Protein AF-A0A6P6IPJ7-F1 (afdb_monomer)

Solvent-accessible surface area (backbone atoms only — not comparable to full-atom values): 9811 Å² total; per-residue (Å²): 108,71,72,56,54,52,51,52,53,53,51,62,68,71,49,50,72,76,66,46,45,59,55,53,52,50,50,51,53,49,49,52,50,50,55,54,55,51,70,75,49,71,69,78,71,72,65,81,71,78,74,60,92,83,55,78,76,82,62,62,49,29,66,51,55,48,42,68,70,43,50,62,55,50,44,70,75,41,76,85,64,54,68,69,60,50,50,53,51,48,51,53,51,60,68,70,46,51,69,78,69,45,42,63,36,44,52,53,24,48,54,43,43,54,51,45,52,50,52,44,50,52,49,63,70,68,41,90,71,80,84,79,92,76,97,58,67,77,70,46,55,65,51,48,58,57,51,48,56,54,52,56,52,52,54,54,57,56,58,63,68,74,78,117

Secondary structure (DSSP, 8-state):
-HHHHHHHHHHHHHS-HHHHHHHHHHHHHHHHHHHHHHHH------------TTSPPPPPPHHHHHHHHHHHHHHHHSTT--HHHHHHHHHHHHHHS-HHHHHHHHHHHHHHHHHHHHHHHHHHHT--------S-HHHHHHHHHHHHHHHHHHHHHHHHTS--

Structure (mmCIF, N/CA/C/O backbone):
data_AF-A0A6P6IPJ7-F1
#
_entry.id   AF-A0A6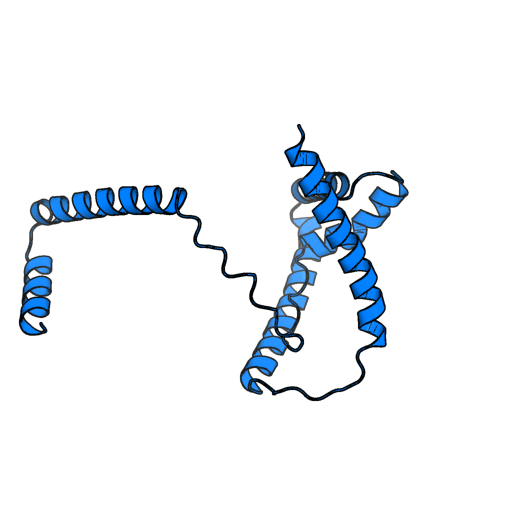P6IPJ7-F1
#
loop_
_atom_site.group_PDB
_atom_site.id
_atom_site.type_symbol
_atom_site.label_atom_id
_atom_site.label_alt_id
_atom_site.label_comp_id
_atom_site.label_asym_id
_atom_site.label_entity_id
_atom_site.label_seq_id
_atom_site.pdbx_PDB_ins_code
_atom_site.Cartn_x
_atom_site.Cartn_y
_atom_site.Cartn_z
_atom_site.occupancy
_atom_site.B_iso_or_equiv
_atom_site.auth_seq_id
_atom_site.auth_comp_id
_atom_site.auth_asym_id
_atom_site.auth_atom_id
_atom_site.pdbx_PDB_model_num
ATOM 1 N N . PHE A 1 1 ? 19.439 -11.486 -38.583 1.00 71.81 1 PHE A N 1
ATOM 2 C CA . PHE A 1 1 ? 19.285 -11.190 -37.141 1.00 71.81 1 PHE A CA 1
ATOM 3 C C . PHE A 1 1 ? 19.694 -12.370 -36.254 1.00 71.81 1 PHE A C 1
ATOM 5 O O . PHE A 1 1 ? 20.557 -12.188 -35.406 1.00 71.81 1 PHE A O 1
ATOM 12 N N . ALA A 1 2 ? 19.165 -13.581 -36.484 1.00 83.56 2 ALA A N 1
ATOM 13 C CA . ALA A 1 2 ? 19.485 -14.772 -35.680 1.00 83.56 2 ALA A CA 1
ATOM 14 C C . ALA A 1 2 ? 20.995 -15.083 -35.578 1.00 83.56 2 ALA A C 1
ATOM 16 O O . ALA A 1 2 ? 21.509 -15.284 -34.483 1.00 83.56 2 ALA A O 1
ATOM 17 N N . GLU A 1 3 ? 21.725 -15.028 -36.694 1.00 85.06 3 GLU A N 1
ATOM 18 C CA . GLU A 1 3 ? 23.177 -15.284 -36.721 1.00 85.06 3 GLU A CA 1
ATOM 19 C C . GLU A 1 3 ? 24.004 -14.215 -35.989 1.00 85.06 3 GLU A C 1
ATOM 21 O O . GLU A 1 3 ? 25.036 -14.510 -35.393 1.00 85.06 3 GLU A O 1
ATOM 26 N N . PHE A 1 4 ? 23.532 -12.968 -35.981 1.00 88.38 4 PHE A N 1
ATOM 27 C CA . PHE A 1 4 ? 24.177 -11.879 -35.249 1.00 88.38 4 PHE A CA 1
ATOM 28 C C . PHE A 1 4 ? 23.936 -12.008 -33.739 1.00 88.38 4 PHE A C 1
ATOM 30 O O . PHE A 1 4 ? 24.874 -11.913 -32.955 1.00 88.38 4 PHE A O 1
ATOM 37 N N . SER A 1 5 ? 22.700 -12.322 -33.337 1.00 90.44 5 SER A N 1
ATOM 38 C CA . SER A 1 5 ? 22.336 -12.546 -31.933 1.00 90.44 5 SER A CA 1
ATOM 39 C C . SER A 1 5 ? 23.125 -13.705 -31.304 1.00 90.44 5 SER A C 1
ATOM 41 O O . SER A 1 5 ? 23.648 -13.557 -30.196 1.00 90.44 5 SER A O 1
ATOM 43 N N . LYS A 1 6 ? 23.310 -14.817 -32.036 1.00 92.62 6 LYS A N 1
ATOM 44 C CA . LYS A 1 6 ? 24.160 -15.944 -31.603 1.00 92.62 6 LYS A CA 1
ATOM 45 C C . LYS A 1 6 ? 25.613 -15.510 -31.377 1.00 92.62 6 LYS A C 1
ATOM 47 O O . LYS A 1 6 ? 26.147 -15.733 -30.293 1.00 92.62 6 LYS A O 1
ATOM 52 N N . LYS A 1 7 ? 26.214 -14.800 -32.342 1.00 91.25 7 LYS A N 1
ATOM 53 C CA . LYS A 1 7 ? 27.590 -14.278 -32.234 1.00 91.25 7 LYS A CA 1
ATOM 54 C C . LYS A 1 7 ? 27.768 -13.299 -31.070 1.00 91.25 7 LYS A C 1
ATOM 56 O O . LYS A 1 7 ? 28.793 -13.339 -30.394 1.00 91.25 7 LYS A O 1
ATOM 61 N N . CYS A 1 8 ? 26.783 -12.440 -30.797 1.00 88.81 8 CYS A N 1
ATOM 62 C CA . CYS A 1 8 ? 26.805 -11.551 -29.631 1.00 88.81 8 CYS A CA 1
ATOM 63 C C . CYS A 1 8 ? 26.780 -12.334 -28.311 1.00 88.81 8 CYS A C 1
ATOM 65 O O . CYS A 1 8 ? 27.525 -11.994 -27.393 1.00 88.81 8 CYS A O 1
ATOM 67 N N . SER A 1 9 ? 25.967 -13.394 -28.221 1.00 88.69 9 SER A N 1
ATOM 68 C CA . SER A 1 9 ? 25.896 -14.251 -27.030 1.00 88.69 9 SER A CA 1
ATOM 69 C C . SER A 1 9 ? 27.210 -14.992 -26.775 1.00 88.69 9 SER A C 1
ATOM 71 O O . SER A 1 9 ? 27.709 -14.995 -25.650 1.00 88.69 9 SER A O 1
ATOM 73 N N . GLU A 1 10 ? 27.803 -15.578 -27.816 1.00 91.06 10 GLU A N 1
ATOM 74 C CA . GLU A 1 10 ? 29.101 -16.255 -27.728 1.00 91.06 10 GLU A CA 1
ATOM 75 C C . GLU A 1 10 ? 30.203 -15.280 -27.308 1.00 91.06 10 GLU A C 1
ATOM 77 O O . GLU A 1 10 ? 30.904 -15.535 -26.329 1.00 91.06 10 GLU A O 1
ATOM 82 N N . ARG A 1 11 ? 30.281 -14.111 -27.958 1.00 89.75 11 ARG A N 1
ATOM 83 C CA . ARG A 1 11 ? 31.263 -13.072 -27.625 1.00 89.75 11 ARG A CA 1
ATOM 84 C C . ARG A 1 11 ? 31.098 -12.561 -26.194 1.00 89.75 11 ARG A C 1
ATOM 86 O O . ARG A 1 11 ? 32.089 -12.376 -25.499 1.00 89.75 11 ARG A O 1
ATOM 93 N N . TRP A 1 12 ? 29.867 -12.371 -25.719 1.00 90.62 12 TRP A N 1
ATOM 94 C CA . TRP A 1 12 ? 29.618 -11.969 -24.332 1.00 90.62 12 TRP A CA 1
ATOM 95 C C . TRP A 1 12 ? 30.075 -13.024 -23.323 1.00 90.62 12 TRP A C 1
ATOM 97 O O . TRP A 1 12 ? 30.592 -12.672 -22.265 1.00 90.62 12 TRP A O 1
ATOM 107 N N . LYS A 1 13 ? 29.934 -14.318 -23.630 1.00 91.12 13 LYS A N 1
ATOM 108 C CA . LYS A 1 13 ? 30.405 -15.400 -22.750 1.00 91.12 13 LYS A CA 1
ATOM 109 C C . LYS A 1 13 ? 31.929 -15.464 -22.690 1.00 91.12 13 LYS A C 1
ATOM 111 O O . LYS A 1 13 ? 32.464 -15.628 -21.598 1.00 91.12 13 LYS A O 1
ATOM 116 N N . THR A 1 14 ? 32.605 -15.280 -23.824 1.00 90.81 14 THR A N 1
ATOM 117 C CA . THR A 1 14 ? 34.070 -15.381 -23.932 1.00 90.81 14 THR A CA 1
ATOM 118 C C . THR A 1 14 ? 34.821 -14.106 -23.545 1.00 90.81 14 THR A C 1
ATOM 120 O O . THR A 1 14 ? 36.032 -14.165 -23.363 1.00 90.81 14 THR A O 1
ATOM 123 N N . MET A 1 15 ? 34.146 -12.955 -23.431 1.00 90.06 15 MET A N 1
ATOM 124 C CA . MET A 1 15 ? 34.785 -11.711 -22.982 1.00 90.06 15 MET A CA 1
ATOM 125 C C . MET A 1 15 ? 35.257 -11.808 -21.528 1.00 90.06 15 MET A C 1
ATOM 127 O O . MET A 1 15 ? 34.612 -12.428 -20.678 1.00 90.06 15 MET A O 1
ATOM 131 N N . SER A 1 16 ? 36.379 -11.155 -21.236 1.00 89.12 16 SER A N 1
ATOM 132 C CA . SER A 1 16 ? 36.934 -11.069 -19.886 1.00 89.12 16 SER A CA 1
ATOM 133 C C . SER A 1 16 ? 36.139 -10.093 -19.010 1.00 89.12 16 SER A C 1
ATOM 135 O O . SER A 1 16 ? 35.449 -9.202 -19.506 1.00 89.12 16 SER A O 1
ATOM 137 N N . GLY A 1 17 ? 36.252 -10.220 -17.683 1.00 86.50 17 GLY A N 1
ATOM 138 C CA . GLY A 1 17 ? 35.563 -9.321 -16.747 1.00 86.50 17 GLY A CA 1
ATOM 139 C C . GLY A 1 17 ? 35.903 -7.840 -16.962 1.00 86.50 17 GLY A C 1
ATOM 140 O O . GLY A 1 17 ? 35.026 -6.993 -16.843 1.00 86.50 17 GLY A O 1
ATOM 141 N N . LYS A 1 18 ? 37.141 -7.525 -17.372 1.00 87.38 18 LYS A N 1
ATOM 142 C CA . LYS A 1 18 ? 37.564 -6.149 -17.688 1.00 87.38 18 LYS A CA 1
ATOM 143 C C . LYS A 1 18 ? 36.864 -5.590 -18.929 1.00 87.38 18 LYS A C 1
ATOM 145 O O . LYS A 1 18 ? 36.496 -4.422 -18.944 1.00 87.38 18 LYS A O 1
ATOM 150 N N . GLU A 1 19 ? 36.649 -6.417 -19.950 1.00 86.62 19 GLU A N 1
ATOM 151 C CA 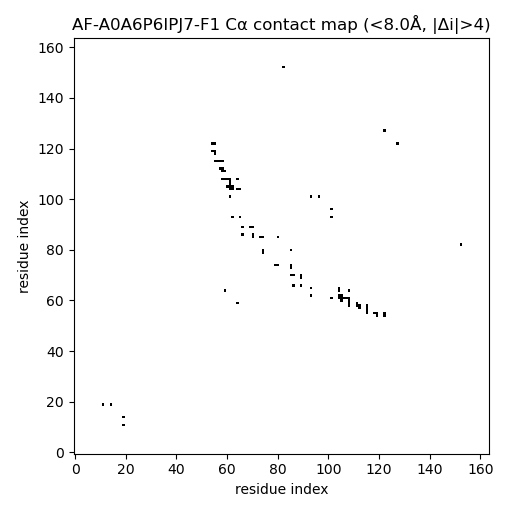. GLU A 1 19 ? 35.937 -6.006 -21.166 1.00 86.62 19 GLU A CA 1
ATOM 152 C C . GLU A 1 19 ? 34.434 -5.853 -20.913 1.00 86.62 19 GLU A C 1
ATOM 154 O O . GLU A 1 19 ? 33.828 -4.914 -21.424 1.00 86.62 19 GLU A O 1
ATOM 159 N N . LYS A 1 20 ? 33.843 -6.721 -20.077 1.00 91.56 20 LYS A N 1
ATOM 160 C CA . LYS A 1 20 ? 32.437 -6.598 -19.652 1.00 91.56 20 LYS A CA 1
ATOM 161 C C . LYS A 1 20 ? 32.204 -5.384 -18.756 1.00 91.56 20 LYS A C 1
ATOM 163 O O . LYS A 1 20 ? 31.200 -4.709 -18.942 1.00 91.56 20 LYS A O 1
ATOM 168 N N . SER A 1 21 ? 33.169 -5.034 -17.899 1.00 91.44 21 SER A N 1
ATOM 169 C CA . SER A 1 21 ? 33.087 -3.876 -16.994 1.00 91.44 21 SER A CA 1
ATOM 170 C C . SER A 1 21 ? 32.737 -2.581 -17.725 1.00 91.44 21 SER A C 1
ATOM 172 O O . SER A 1 21 ? 31.904 -1.818 -17.250 1.00 91.44 21 SER A O 1
ATOM 174 N N . LYS A 1 22 ? 33.298 -2.355 -18.921 1.00 92.31 22 LYS A N 1
ATOM 175 C CA . LYS A 1 22 ? 32.970 -1.180 -19.742 1.00 92.31 22 LYS A CA 1
ATOM 176 C C . LYS A 1 22 ? 31.494 -1.150 -20.163 1.00 92.31 22 LYS A C 1
ATOM 178 O O . LYS A 1 22 ? 30.886 -0.083 -20.201 1.00 92.31 22 LYS A O 1
ATOM 183 N N . PHE A 1 23 ? 30.920 -2.304 -20.502 1.00 92.06 23 PHE A N 1
ATOM 184 C CA . PHE A 1 23 ? 29.505 -2.413 -20.868 1.00 92.06 23 PHE A CA 1
ATOM 185 C C . PHE A 1 23 ? 28.596 -2.325 -19.641 1.00 92.06 23 PHE A C 1
ATOM 187 O O . PHE A 1 23 ? 27.544 -1.700 -19.720 1.00 92.06 23 PHE A O 1
ATOM 194 N N . ASP A 1 24 ? 29.023 -2.873 -18.504 1.00 90.31 24 ASP A N 1
ATOM 195 C CA . ASP A 1 24 ? 28.291 -2.777 -17.241 1.00 90.31 24 ASP A CA 1
ATOM 196 C C . ASP A 1 24 ? 28.249 -1.331 -16.722 1.00 90.31 24 ASP A C 1
ATOM 198 O O . ASP A 1 24 ? 27.209 -0.865 -16.263 1.00 90.31 24 ASP A O 1
ATOM 202 N N . GLU A 1 25 ? 29.355 -0.589 -16.821 1.00 91.62 25 GLU A N 1
ATOM 203 C CA . GLU A 1 25 ? 29.408 0.844 -16.503 1.00 91.62 25 GLU A CA 1
ATOM 204 C C . GLU A 1 25 ? 28.500 1.660 -17.422 1.00 91.62 25 GLU A C 1
ATOM 206 O O . GLU A 1 25 ? 27.743 2.508 -16.950 1.00 91.62 25 GLU A O 1
ATOM 211 N N . MET A 1 26 ? 28.515 1.364 -18.723 1.00 91.44 26 MET A N 1
ATOM 212 C CA . MET A 1 26 ? 27.637 2.016 -19.692 1.00 91.44 26 MET A CA 1
ATOM 213 C C . MET A 1 26 ? 26.158 1.717 -19.411 1.00 91.44 26 MET A C 1
ATOM 215 O O . MET A 1 26 ? 25.342 2.633 -19.438 1.00 91.44 26 MET A O 1
ATOM 219 N N . ALA A 1 27 ? 25.813 0.473 -19.067 1.00 93.31 27 ALA A N 1
ATOM 220 C CA . ALA A 1 27 ? 24.455 0.086 -18.688 1.00 93.31 27 ALA A CA 1
ATOM 221 C C . ALA A 1 27 ? 24.001 0.759 -17.382 1.00 93.31 27 ALA A C 1
ATOM 223 O O . ALA A 1 27 ? 22.850 1.173 -17.264 1.00 93.31 27 ALA A O 1
ATOM 224 N N . LYS A 1 28 ? 24.900 0.917 -16.401 1.00 93.25 28 LYS A N 1
ATOM 225 C CA . LYS A 1 28 ? 24.611 1.659 -15.163 1.00 93.25 28 LYS A CA 1
ATOM 226 C C . LYS A 1 28 ? 24.358 3.139 -15.440 1.00 93.25 28 LYS A C 1
ATOM 228 O O . LYS A 1 28 ? 23.393 3.686 -14.915 1.00 93.25 28 LYS A O 1
ATOM 233 N N . ALA A 1 29 ? 25.193 3.773 -16.262 1.00 93.75 29 ALA A N 1
ATOM 234 C CA . ALA A 1 29 ? 25.008 5.168 -16.653 1.00 93.75 29 ALA A CA 1
ATOM 235 C C . ALA A 1 29 ? 23.687 5.367 -17.416 1.00 93.75 29 ALA A C 1
ATOM 237 O O . ALA A 1 29 ? 22.957 6.319 -17.144 1.00 93.75 29 ALA A O 1
ATOM 238 N N . ASP A 1 30 ? 23.347 4.434 -18.309 1.00 94.56 30 ASP A N 1
ATOM 239 C CA . ASP A 1 30 ? 22.083 4.443 -19.045 1.00 94.56 30 ASP A CA 1
ATOM 240 C C . ASP A 1 30 ? 20.869 4.275 -18.127 1.00 94.56 30 ASP A C 1
ATOM 242 O O . ASP A 1 30 ? 19.904 5.025 -18.239 1.00 94.56 30 ASP A O 1
ATOM 246 N N . LYS A 1 31 ? 20.950 3.369 -17.145 1.00 93.06 31 LYS A N 1
ATOM 247 C CA . LYS A 1 31 ? 19.906 3.204 -16.130 1.00 93.06 31 LYS A CA 1
ATOM 248 C C . LYS A 1 31 ? 19.682 4.489 -15.332 1.00 93.06 31 LYS A C 1
ATOM 250 O O . LYS A 1 31 ? 18.541 4.876 -15.124 1.00 93.06 31 LYS A O 1
ATOM 255 N N . VAL A 1 32 ? 20.750 5.165 -14.906 1.00 92.75 32 VAL A N 1
ATOM 256 C CA . VAL A 1 32 ? 20.642 6.440 -14.171 1.00 92.75 32 VAL A CA 1
ATOM 257 C C . VAL A 1 32 ? 20.020 7.529 -15.043 1.00 92.75 32 VAL A C 1
ATOM 259 O O . VAL A 1 32 ? 19.186 8.293 -14.561 1.00 92.75 32 VAL A O 1
ATOM 262 N N . ARG A 1 33 ? 20.395 7.595 -16.326 1.00 93.06 33 ARG A N 1
ATOM 263 C CA . ARG A 1 33 ? 19.763 8.500 -17.290 1.00 93.06 33 ARG A CA 1
ATOM 264 C C . ARG A 1 33 ? 18.269 8.205 -17.420 1.00 93.06 33 ARG A C 1
ATOM 266 O O . ARG A 1 33 ? 17.479 9.127 -17.271 1.00 93.06 33 ARG A O 1
ATOM 273 N N . TYR A 1 34 ? 17.898 6.944 -17.636 1.00 89.88 34 TYR A N 1
ATOM 274 C CA . TYR A 1 34 ? 16.504 6.519 -17.751 1.00 89.88 34 TYR A CA 1
ATOM 275 C C . TYR A 1 34 ? 15.705 6.836 -16.485 1.00 89.88 34 TYR A C 1
ATOM 277 O O . TYR A 1 34 ? 14.638 7.423 -16.576 1.00 89.88 34 TYR A O 1
ATOM 285 N N . ASP A 1 35 ? 16.234 6.523 -15.300 1.00 85.69 35 ASP A N 1
ATOM 286 C CA . ASP A 1 35 ? 15.567 6.808 -14.026 1.00 85.69 35 ASP A CA 1
ATOM 287 C C . ASP A 1 35 ? 15.378 8.327 -13.820 1.00 85.69 35 ASP A C 1
ATOM 289 O O . ASP A 1 35 ? 14.356 8.759 -13.288 1.00 85.69 35 ASP A O 1
ATOM 293 N N . ARG A 1 36 ? 16.336 9.152 -14.273 1.00 88.50 36 ARG A N 1
ATOM 294 C CA . ARG A 1 36 ? 16.238 10.620 -14.239 1.00 88.50 36 ARG A CA 1
ATOM 295 C C . ARG A 1 36 ? 15.200 11.147 -15.228 1.00 88.50 36 ARG A C 1
ATOM 297 O O . ARG A 1 36 ? 14.380 11.967 -14.842 1.00 88.50 36 ARG A O 1
ATOM 304 N N . GLU A 1 37 ? 15.210 10.661 -16.466 1.00 86.75 37 GLU A N 1
ATOM 305 C CA . GLU A 1 37 ? 14.207 11.007 -17.481 1.00 86.75 37 GLU A CA 1
ATOM 306 C C . GLU A 1 37 ? 12.802 10.566 -17.041 1.00 86.75 37 GLU A C 1
ATOM 308 O O . GLU A 1 37 ? 11.838 11.307 -17.210 1.00 86.75 37 GLU A O 1
ATOM 313 N N . MET A 1 38 ? 12.685 9.401 -16.397 1.00 85.12 38 MET A N 1
ATOM 314 C CA . MET A 1 38 ? 11.423 8.882 -15.869 1.00 85.12 38 MET A CA 1
ATOM 315 C C . MET A 1 38 ? 10.916 9.622 -14.628 1.00 85.12 38 MET A C 1
ATOM 317 O O . MET A 1 38 ? 9.735 9.516 -14.313 1.00 85.12 38 MET A O 1
ATOM 321 N N . LYS A 1 39 ? 11.776 10.359 -13.915 1.00 81.44 39 LYS A N 1
ATOM 322 C CA . LYS A 1 39 ? 11.367 11.181 -12.767 1.00 81.44 39 LYS A CA 1
ATOM 323 C C . LYS A 1 39 ? 10.566 12.406 -13.207 1.00 81.44 39 LYS A C 1
ATOM 325 O O . LYS A 1 39 ? 9.594 12.757 -12.547 1.00 81.44 39 LYS A O 1
ATOM 330 N N . ASP A 1 40 ? 10.964 13.006 -14.324 1.00 77.12 40 ASP A N 1
ATOM 331 C CA . ASP A 1 40 ? 10.281 14.160 -14.916 1.00 77.12 40 ASP A CA 1
ATOM 332 C C . ASP A 1 40 ? 9.174 13.718 -15.897 1.00 77.12 40 ASP A C 1
ATOM 334 O O . ASP A 1 40 ? 8.258 14.475 -16.217 1.00 77.12 40 ASP A O 1
ATOM 338 N N . TYR A 1 41 ? 9.216 12.461 -16.355 1.00 75.69 41 TYR A N 1
ATOM 339 C CA . TYR A 1 41 ? 8.149 11.839 -17.131 1.00 75.69 41 TYR A CA 1
ATOM 340 C C . TYR A 1 41 ? 7.006 11.387 -16.216 1.00 75.69 41 TYR A C 1
ATOM 342 O O . TYR A 1 41 ? 6.985 10.270 -15.700 1.00 75.69 41 TYR A O 1
ATOM 350 N N . GLY A 1 42 ? 5.996 12.238 -16.074 1.00 69.19 42 GLY A N 1
ATOM 351 C CA . GLY A 1 42 ? 4.661 11.793 -15.703 1.00 69.19 42 GLY A CA 1
ATOM 352 C C . GLY A 1 42 ? 3.982 11.217 -16.944 1.00 69.19 42 GLY A C 1
ATOM 353 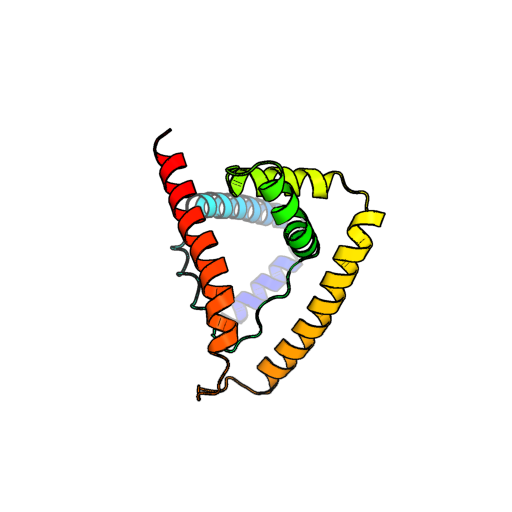O O . GLY A 1 42 ? 3.462 12.010 -17.735 1.00 69.19 42 GLY A O 1
ATOM 354 N N . PRO A 1 43 ? 3.942 9.884 -17.176 1.00 70.56 43 PRO A N 1
ATOM 355 C CA . PRO A 1 43 ? 2.990 9.372 -18.149 1.00 70.56 43 PRO A CA 1
ATOM 356 C C . PRO A 1 43 ? 1.635 9.906 -17.704 1.00 70.56 43 PRO A C 1
ATOM 358 O O . PRO A 1 43 ? 1.332 9.819 -16.510 1.00 70.56 43 PRO A O 1
ATOM 361 N N . ALA A 1 44 ? 0.844 10.474 -18.620 1.00 59.12 44 ALA A N 1
ATOM 362 C CA . ALA A 1 44 ? -0.547 10.792 -18.323 1.00 59.12 44 ALA A CA 1
ATOM 363 C C . ALA A 1 44 ? -1.106 9.555 -17.622 1.00 59.12 44 ALA A C 1
ATOM 365 O O . ALA A 1 44 ? -1.118 8.485 -18.242 1.00 59.12 44 ALA A O 1
ATOM 366 N N . LYS A 1 45 ? -1.398 9.655 -16.310 1.00 59.44 45 LYS A N 1
ATOM 367 C CA . LYS A 1 45 ? -1.920 8.540 -15.518 1.00 59.44 45 LYS A CA 1
ATOM 368 C C . LYS A 1 45 ? -3.123 8.102 -16.321 1.00 59.44 45 LYS A C 1
ATOM 370 O O . LYS A 1 45 ? -4.113 8.826 -16.338 1.00 59.44 45 LYS A O 1
ATOM 375 N N . GLY A 1 46 ? -3.002 7.012 -17.083 1.00 51.66 46 GLY A N 1
ATOM 376 C CA . GLY A 1 46 ? -4.104 6.533 -17.898 1.00 51.66 46 GLY A CA 1
ATOM 377 C C . GLY A 1 46 ? -5.243 6.391 -16.914 1.00 51.66 46 GLY A C 1
ATOM 378 O O . GLY A 1 46 ? -5.077 5.625 -15.960 1.00 51.66 46 GLY A O 1
ATOM 379 N N . GLY A 1 47 ? -6.268 7.245 -17.052 1.00 49.66 47 GLY A N 1
ATOM 380 C CA . GLY A 1 47 ? -7.218 7.517 -15.975 1.00 49.66 47 GLY A CA 1
ATOM 381 C C . GLY A 1 47 ? -7.643 6.202 -15.348 1.00 49.66 47 GLY A C 1
ATOM 382 O O . GLY A 1 47 ? -7.851 5.244 -16.104 1.00 49.66 47 GLY A O 1
ATOM 383 N N . LYS A 1 48 ? -7.648 6.126 -14.002 1.00 57.03 48 LYS A N 1
ATOM 384 C CA . LYS A 1 48 ? -7.913 4.893 -13.235 1.00 57.03 48 LYS A CA 1
ATOM 385 C C . LYS A 1 48 ? -8.977 4.100 -14.000 1.00 57.03 48 LYS A C 1
ATOM 387 O O . LYS A 1 48 ? -10.117 4.551 -14.088 1.00 57.03 48 LYS A O 1
ATOM 392 N N . LYS A 1 49 ? -8.593 2.988 -14.655 1.00 57.91 49 LYS A N 1
ATOM 393 C CA . LYS A 1 49 ? -9.532 2.226 -15.498 1.00 57.91 49 LYS A CA 1
ATOM 394 C C . LYS A 1 49 ? -10.769 1.973 -14.647 1.00 57.91 49 LYS A C 1
ATOM 396 O O . LYS A 1 49 ? -10.601 1.441 -13.546 1.00 57.91 49 LYS A O 1
ATOM 401 N N . LYS A 1 50 ? -11.955 2.382 -15.126 1.00 59.88 50 LYS A N 1
ATOM 402 C CA . LYS A 1 50 ? -13.222 2.206 -14.398 1.00 59.88 50 LYS A CA 1
ATOM 403 C C . LYS A 1 50 ? -13.238 0.787 -13.840 1.00 59.88 50 LYS A C 1
ATOM 405 O O . LYS A 1 50 ? -13.141 -0.173 -14.610 1.00 59.88 50 LYS A O 1
ATOM 410 N N . LYS A 1 51 ? -13.228 0.671 -12.508 1.00 62.91 51 LYS A N 1
ATOM 411 C CA . LYS A 1 51 ? -13.254 -0.631 -11.841 1.00 62.91 51 LYS A CA 1
ATOM 412 C C . LYS A 1 51 ? -14.507 -1.343 -12.341 1.00 62.91 51 LYS A C 1
ATOM 414 O O . LYS A 1 51 ? -15.583 -0.751 -12.360 1.00 62.91 51 LYS A O 1
ATOM 419 N N . ASP A 1 52 ? -14.338 -2.575 -12.802 1.00 64.88 52 ASP A N 1
ATOM 420 C CA . ASP A 1 52 ? -15.449 -3.399 -13.261 1.00 64.88 52 ASP A CA 1
ATOM 421 C C . ASP A 1 52 ? -16.466 -3.530 -12.109 1.00 64.88 52 ASP A C 1
ATOM 423 O O . ASP A 1 52 ? -16.083 -4.015 -11.039 1.00 64.88 52 ASP A O 1
ATOM 427 N N . PRO A 1 53 ? -17.728 -3.086 -12.278 1.00 71.31 53 PRO A N 1
ATOM 428 C CA . PRO A 1 53 ? -18.734 -3.114 -11.216 1.00 71.31 53 PRO A CA 1
ATOM 429 C C . PRO A 1 53 ? -19.040 -4.513 -10.672 1.00 71.31 53 PRO A C 1
ATOM 431 O O . PRO A 1 53 ? -19.657 -4.608 -9.609 1.00 71.31 53 PRO A O 1
ATOM 434 N N . ASN A 1 54 ? -18.650 -5.565 -11.402 1.00 68.88 54 ASN A N 1
ATOM 435 C CA . ASN A 1 54 ? -18.849 -6.965 -11.033 1.00 68.88 54 ASN A CA 1
ATOM 436 C C . ASN A 1 54 ? -17.580 -7.632 -10.485 1.00 68.88 54 ASN A C 1
ATOM 438 O O . ASN A 1 54 ? -17.656 -8.762 -10.000 1.00 68.88 54 ASN A O 1
ATOM 442 N N . ALA A 1 55 ? -16.421 -6.966 -10.541 1.00 73.44 55 ALA A N 1
ATOM 443 C CA . ALA A 1 55 ? -15.214 -7.508 -9.938 1.00 73.44 55 ALA A CA 1
ATOM 444 C C . ALA A 1 55 ? -15.346 -7.504 -8.406 1.00 73.44 55 ALA A C 1
ATOM 446 O O . ALA A 1 55 ? -15.818 -6.515 -7.833 1.00 73.44 55 ALA A O 1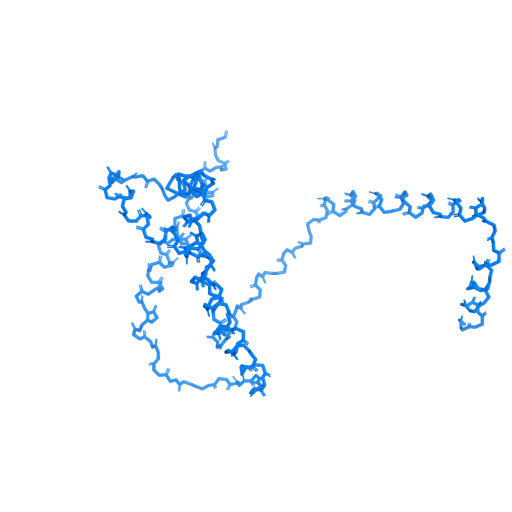
ATOM 447 N N . PRO A 1 56 ? -14.886 -8.562 -7.715 1.00 75.19 56 PRO A N 1
ATOM 448 C CA . PRO A 1 56 ? -14.839 -8.561 -6.260 1.00 75.19 56 PRO A CA 1
ATOM 449 C C . PRO A 1 56 ? -14.108 -7.300 -5.741 1.00 75.19 56 PRO A C 1
ATOM 451 O O . PRO A 1 56 ? -12.994 -6.994 -6.195 1.00 75.19 56 PRO A O 1
ATOM 454 N N . LYS A 1 57 ? -14.710 -6.569 -4.781 1.00 79.00 57 LYS A N 1
ATOM 455 C CA . LYS A 1 57 ? -14.091 -5.400 -4.106 1.00 79.00 57 LYS A CA 1
ATOM 456 C C . LYS A 1 57 ? -12.997 -5.901 -3.157 1.00 79.00 57 LYS A C 1
ATOM 458 O O . LYS A 1 57 ? -13.188 -6.896 -2.459 1.00 79.00 57 LYS A O 1
ATOM 463 N N . ARG A 1 58 ? -11.830 -5.247 -3.172 1.00 82.62 58 ARG A N 1
ATOM 464 C CA . ARG A 1 58 ? -10.678 -5.644 -2.343 1.00 82.62 58 ARG A CA 1
ATOM 465 C C . ARG A 1 58 ? -11.055 -5.577 -0.858 1.00 82.62 58 ARG A C 1
ATOM 467 O O . ARG A 1 58 ? -11.704 -4.609 -0.464 1.00 82.62 58 ARG A O 1
ATOM 474 N N . PRO A 1 59 ? -10.649 -6.561 -0.041 1.00 87.31 59 PRO A N 1
ATOM 475 C CA . PRO A 1 59 ? -10.960 -6.553 1.376 1.00 87.31 59 PRO A CA 1
ATOM 476 C C . PRO A 1 59 ? -10.155 -5.459 2.091 1.00 87.31 59 PRO A C 1
ATOM 478 O O . PRO A 1 59 ? -9.031 -5.158 1.671 1.00 87.31 59 PRO A O 1
ATOM 481 N N . PRO A 1 60 ? -10.699 -4.885 3.177 1.00 86.25 60 PRO A N 1
ATOM 482 C CA . PRO A 1 60 ? -9.980 -3.915 3.989 1.00 86.25 60 PRO A CA 1
ATOM 483 C C . PRO A 1 60 ? -8.739 -4.555 4.626 1.00 86.25 60 PRO A C 1
ATOM 485 O O . PRO A 1 60 ? -8.763 -5.703 5.078 1.00 86.25 60 PRO A O 1
ATOM 488 N N . SER A 1 61 ? -7.642 -3.796 4.655 1.00 88.94 61 SER A N 1
ATOM 489 C CA . SER A 1 61 ? -6.411 -4.183 5.355 1.00 88.94 61 SER A CA 1
ATOM 490 C C . SER A 1 61 ? -6.612 -4.171 6.876 1.00 88.94 61 SER A C 1
ATOM 492 O O . SER A 1 61 ? -7.553 -3.555 7.373 1.00 88.94 61 SER A O 1
ATOM 494 N N . GLY A 1 62 ? -5.696 -4.792 7.627 1.00 88.44 62 GLY A N 1
ATOM 495 C CA . GLY A 1 62 ? -5.717 -4.784 9.096 1.00 88.44 62 GLY A CA 1
ATOM 496 C C . GLY A 1 62 ? -5.776 -3.366 9.672 1.00 88.44 62 GLY A C 1
ATOM 497 O O . GLY A 1 62 ? -6.566 -3.106 10.574 1.00 88.44 62 GLY A O 1
ATOM 498 N N . PHE A 1 63 ? -5.040 -2.431 9.065 1.00 88.12 63 PHE A N 1
ATOM 499 C CA . PHE A 1 63 ? -5.104 -1.012 9.415 1.00 88.12 63 PHE A CA 1
ATOM 500 C C . PHE A 1 63 ? -6.497 -0.408 9.192 1.00 88.12 63 PHE A C 1
ATOM 502 O O . PHE A 1 63 ? -7.030 0.235 10.083 1.00 88.12 63 PHE A O 1
ATOM 509 N N . PHE A 1 64 ? -7.138 -0.670 8.049 1.00 88.06 64 PHE A N 1
ATOM 510 C CA . PHE A 1 64 ? -8.482 -0.149 7.766 1.00 88.06 64 PHE A CA 1
ATOM 511 C C . PHE A 1 64 ? -9.551 -0.741 8.689 1.00 88.06 64 PHE A C 1
ATOM 513 O O . PHE A 1 64 ? -10.480 -0.037 9.076 1.00 88.06 64 PHE A O 1
ATOM 520 N N . LEU A 1 65 ? -9.409 -2.009 9.088 1.00 90.06 65 LEU A N 1
ATOM 521 C CA . LEU A 1 65 ? -10.269 -2.601 10.115 1.00 90.06 65 LEU A CA 1
ATOM 522 C C . LEU A 1 65 ? -10.122 -1.853 11.446 1.00 90.06 65 LEU A C 1
ATOM 524 O O . LEU A 1 65 ? -11.126 -1.514 12.065 1.00 90.06 65 LEU A O 1
ATOM 528 N N . PHE A 1 66 ? -8.892 -1.536 11.850 1.00 90.25 66 PHE A N 1
ATOM 529 C CA . PHE A 1 66 ? -8.639 -0.707 13.026 1.00 90.25 66 PHE A CA 1
ATOM 530 C C . PHE A 1 66 ? -9.232 0.703 12.872 1.00 90.25 66 PHE A C 1
ATOM 532 O O . PHE A 1 66 ? -9.985 1.145 13.737 1.00 90.25 66 PHE A O 1
ATOM 539 N N . CYS A 1 67 ? -8.997 1.380 11.747 1.00 88.50 67 CYS A N 1
ATOM 540 C CA . CYS A 1 67 ? -9.562 2.703 11.487 1.00 88.50 67 CYS A CA 1
ATOM 541 C C . CYS A 1 67 ? -11.091 2.702 11.560 1.00 88.50 67 CYS A C 1
ATOM 543 O O . CYS A 1 67 ? -11.657 3.589 12.187 1.00 88.50 67 CYS A O 1
ATOM 545 N N . SER A 1 68 ? -11.767 1.686 11.015 1.00 87.94 68 SER A N 1
ATOM 546 C CA . SER A 1 68 ? -13.233 1.595 11.067 1.00 87.94 68 SER A CA 1
ATOM 547 C C . SER A 1 68 ? -13.791 1.533 12.496 1.00 87.94 68 SER A C 1
ATOM 549 O O . SER A 1 68 ? -14.850 2.088 12.776 1.00 87.94 68 SER A O 1
ATOM 551 N N . GLU A 1 69 ? -13.063 0.912 13.429 1.00 88.69 69 GLU A N 1
ATOM 552 C CA . GLU A 1 69 ? -13.481 0.789 14.829 1.00 88.69 69 GLU A CA 1
ATOM 553 C C . GLU A 1 69 ? -13.144 2.043 15.663 1.00 88.69 69 GLU A C 1
ATOM 555 O O . GLU A 1 69 ? -13.782 2.295 16.691 1.00 88.69 69 GLU A O 1
ATOM 560 N N . PHE A 1 70 ? -12.134 2.821 15.257 1.00 87.38 70 PHE A N 1
ATOM 561 C CA . PHE A 1 70 ? -11.600 3.943 16.039 1.00 87.38 70 PHE A CA 1
ATOM 562 C C . PHE A 1 70 ? -11.937 5.332 15.475 1.00 87.38 70 PHE A C 1
ATOM 564 O O . PHE A 1 70 ? -12.112 6.258 16.266 1.00 87.38 70 PHE A O 1
ATOM 571 N N . ARG A 1 71 ? -12.140 5.482 14.159 1.00 87.06 71 ARG A N 1
ATOM 572 C CA . ARG A 1 71 ? -12.630 6.717 13.512 1.00 87.06 71 ARG A CA 1
ATOM 573 C C . ARG A 1 71 ? -13.895 7.270 14.189 1.00 87.06 71 ARG A C 1
ATOM 575 O O . ARG A 1 71 ? -13.855 8.427 14.608 1.00 87.06 71 ARG A O 1
ATOM 582 N N . PRO A 1 72 ? -14.975 6.488 14.425 1.00 88.44 72 PRO A N 1
ATOM 583 C CA . PRO A 1 72 ? -16.169 7.017 15.092 1.00 88.44 72 PRO A CA 1
ATOM 584 C C . PRO A 1 72 ? -15.917 7.421 16.553 1.00 88.44 72 PRO A C 1
ATOM 586 O O . PRO A 1 72 ? -16.548 8.355 17.045 1.00 88.44 72 PRO A O 1
ATOM 589 N N . LYS A 1 73 ? -14.974 6.774 17.254 1.00 88.94 73 LYS A N 1
ATOM 590 C CA . LYS A 1 73 ? -14.615 7.126 18.641 1.00 88.94 73 LYS A CA 1
ATOM 591 C C . LYS A 1 73 ? -13.896 8.472 18.708 1.00 88.94 73 LYS A C 1
ATOM 593 O O . LYS A 1 73 ? -14.188 9.281 19.588 1.00 88.94 73 LYS A O 1
ATOM 598 N N . ILE A 1 74 ? -12.984 8.717 17.766 1.00 85.69 74 ILE A N 1
ATOM 599 C CA . ILE A 1 74 ? -12.256 9.986 17.657 1.00 85.69 74 ILE A CA 1
ATOM 600 C C . ILE A 1 74 ? -13.219 11.101 17.240 1.00 85.69 74 ILE A C 1
ATOM 602 O O . ILE A 1 74 ? -13.268 12.121 17.922 1.00 85.69 74 ILE A O 1
ATOM 606 N N . LYS A 1 75 ? -14.060 10.873 16.220 1.00 86.12 75 LYS A N 1
ATOM 607 C CA . LYS A 1 75 ? -15.083 11.840 15.777 1.00 86.12 75 LYS A CA 1
ATOM 608 C C . LYS A 1 75 ? -16.084 12.183 16.890 1.00 86.12 75 LYS A C 1
ATOM 610 O O . LYS A 1 75 ? -16.498 13.327 17.009 1.00 86.12 75 LYS A O 1
ATOM 615 N N . SER A 1 76 ? -16.432 11.219 17.748 1.00 86.88 76 SER A N 1
ATOM 616 C CA . SER A 1 76 ? -17.321 11.462 18.899 1.00 86.88 76 SER A CA 1
ATOM 617 C C . SER A 1 76 ? -16.658 12.278 20.012 1.00 86.88 76 SER A C 1
ATOM 619 O O . SER A 1 76 ? -17.337 13.010 20.724 1.00 86.88 76 SER A O 1
ATOM 621 N N . THR A 1 77 ? -15.342 12.136 20.186 1.00 86.12 77 THR A N 1
ATOM 622 C CA . THR A 1 77 ? -14.575 12.844 21.227 1.00 86.12 77 THR A 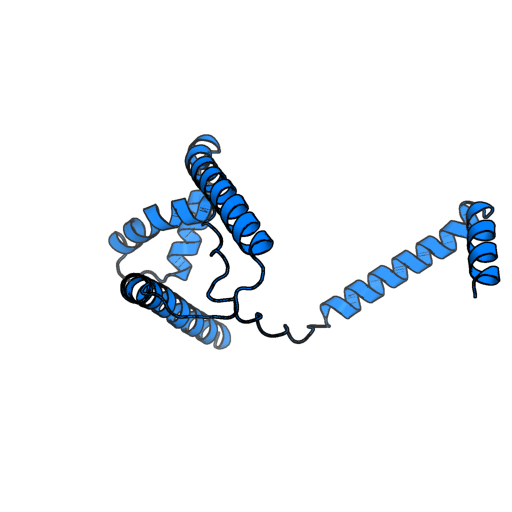CA 1
ATOM 623 C C . THR A 1 77 ? -14.204 14.259 20.778 1.00 86.12 77 THR A C 1
ATOM 625 O O . THR A 1 77 ? -14.185 15.183 21.586 1.00 86.12 77 THR A O 1
ATOM 628 N N . ASN A 1 78 ? -13.965 14.435 19.478 1.00 81.88 78 ASN A N 1
ATOM 629 C CA . ASN A 1 78 ? -13.693 15.707 18.825 1.00 81.88 78 ASN A CA 1
ATOM 630 C C . ASN A 1 78 ? -14.703 15.920 17.688 1.00 81.88 78 ASN A C 1
ATOM 632 O O . ASN A 1 78 ? -14.367 15.686 16.527 1.00 81.88 78 ASN A O 1
ATOM 636 N N . PRO A 1 79 ? -15.941 16.343 17.990 1.00 82.31 79 PRO A N 1
ATOM 637 C CA . PRO A 1 79 ? -16.888 16.701 16.942 1.00 82.31 79 PRO A CA 1
ATOM 638 C C . PRO A 1 79 ? -16.330 17.895 16.146 1.00 82.31 79 PRO A C 1
ATOM 640 O O . PRO A 1 79 ? -16.063 18.941 16.731 1.00 82.31 79 PRO A O 1
ATOM 643 N N . GLY A 1 80 ? -16.119 17.725 14.836 1.00 82.62 80 GLY A N 1
ATOM 644 C CA . GLY A 1 80 ? -15.586 18.764 13.937 1.00 82.62 80 GLY A CA 1
ATOM 645 C C . GLY A 1 80 ? -14.086 18.683 13.624 1.00 82.62 80 GLY A C 1
ATOM 646 O O . GLY A 1 80 ? -13.549 19.606 13.027 1.00 82.62 80 GLY A O 1
ATOM 647 N N . ILE A 1 81 ? -13.393 17.615 14.031 1.00 84.31 81 ILE A N 1
ATOM 648 C CA . ILE A 1 81 ? -12.047 17.321 13.512 1.00 84.31 81 ILE A CA 1
ATOM 649 C C . ILE A 1 81 ? -12.125 16.924 12.028 1.00 84.31 81 ILE A C 1
ATOM 651 O O . ILE A 1 81 ? -13.034 16.172 11.665 1.00 84.31 81 ILE A O 1
ATOM 655 N N . SER A 1 82 ? -11.178 17.389 11.206 1.00 88.25 82 SER A N 1
ATOM 656 C CA . SER A 1 82 ? -11.094 16.995 9.794 1.00 88.25 82 SER A CA 1
ATOM 657 C C . SER A 1 82 ? -10.797 15.505 9.653 1.00 88.25 82 SER A C 1
ATOM 659 O O . SER A 1 82 ? -10.196 14.873 10.536 1.00 88.25 82 SER A O 1
ATOM 661 N N . ILE A 1 83 ? -11.225 14.920 8.537 1.00 83.12 83 ILE A N 1
ATOM 662 C CA . ILE A 1 83 ? -10.948 13.515 8.241 1.00 83.12 83 ILE A CA 1
ATOM 663 C C . ILE A 1 83 ? -9.443 13.281 8.158 1.00 83.12 83 ILE A C 1
ATOM 665 O O . ILE A 1 83 ? -8.959 12.321 8.775 1.00 83.12 83 ILE A O 1
ATOM 669 N N . GLY A 1 84 ? -8.706 14.169 7.484 1.00 86.31 84 GLY A N 1
ATOM 670 C CA . GLY A 1 84 ? -7.253 14.108 7.392 1.00 86.31 84 GLY A CA 1
ATOM 671 C C . GLY A 1 84 ? -6.579 14.035 8.765 1.00 86.31 84 GLY A C 1
ATOM 672 O O . GLY A 1 84 ? -5.720 13.177 9.003 1.00 86.31 84 GLY A O 1
ATOM 673 N N . ASP A 1 85 ? -7.017 14.843 9.734 1.00 86.38 85 ASP A N 1
ATOM 674 C CA . ASP A 1 85 ? -6.453 14.829 11.089 1.00 86.38 85 ASP A CA 1
ATOM 675 C C . ASP A 1 85 ? -6.813 13.566 11.880 1.00 86.38 85 ASP A C 1
ATOM 677 O O . ASP A 1 85 ? -6.009 13.062 12.678 1.00 86.38 85 ASP A O 1
ATOM 681 N N . VAL A 1 86 ? -8.003 13.002 11.655 1.00 87.81 86 VAL A N 1
ATOM 682 C CA . VAL A 1 86 ? -8.375 11.701 12.228 1.00 87.81 86 VAL A CA 1
ATOM 683 C C . VAL A 1 86 ? -7.508 10.593 11.643 1.00 87.81 86 VAL A C 1
ATOM 685 O O . VAL A 1 86 ? -7.029 9.739 12.394 1.00 87.81 86 VAL A O 1
ATOM 688 N N . ALA A 1 87 ? -7.265 10.611 10.333 1.00 87.31 87 ALA A N 1
ATOM 689 C CA . ALA A 1 87 ? -6.417 9.638 9.658 1.00 87.31 87 ALA A CA 1
ATOM 690 C C . ALA A 1 87 ? -4.966 9.707 10.160 1.00 87.31 87 ALA A C 1
ATOM 692 O O . ALA A 1 87 ? -4.393 8.664 10.494 1.00 87.31 87 ALA A O 1
ATOM 693 N N . LYS A 1 88 ? -4.404 10.917 10.313 1.00 90.06 88 LYS A N 1
ATOM 694 C CA . LYS A 1 88 ? -3.071 11.139 10.907 1.00 90.06 88 LYS A CA 1
ATOM 695 C C . LYS A 1 88 ? -2.987 10.532 12.312 1.00 90.06 88 LYS A C 1
ATOM 697 O O . LYS A 1 88 ? -2.123 9.689 12.569 1.00 90.06 88 LYS A O 1
ATOM 702 N N . LYS A 1 89 ? -3.947 10.845 13.192 1.00 88.75 89 LYS A N 1
ATOM 703 C CA . LYS A 1 89 ? -4.014 10.280 14.557 1.00 88.75 89 LYS A CA 1
ATOM 704 C C . LYS A 1 89 ? -4.144 8.756 14.564 1.00 88.75 89 LYS A C 1
ATOM 706 O O . LYS A 1 89 ? -3.485 8.085 15.357 1.00 88.75 89 LYS A O 1
ATOM 711 N N . LEU A 1 90 ? -4.974 8.185 13.691 1.00 90.50 90 LEU A N 1
ATOM 712 C CA . LEU A 1 90 ? -5.141 6.732 13.581 1.00 90.50 90 LEU A CA 1
ATOM 713 C C . LEU A 1 90 ? -3.866 6.042 13.090 1.00 90.50 90 LEU A C 1
ATOM 715 O O . LEU A 1 90 ? -3.530 4.967 13.588 1.00 90.50 90 LEU A O 1
ATOM 719 N N . GLY A 1 91 ? -3.146 6.659 12.150 1.00 91.38 91 GLY A N 1
ATOM 720 C CA . GLY A 1 91 ? -1.850 6.184 11.670 1.00 91.38 91 GLY A CA 1
ATOM 721 C C . GLY A 1 91 ? -0.807 6.131 12.785 1.00 91.38 91 GLY A C 1
ATOM 722 O O . GLY A 1 91 ? -0.143 5.108 12.965 1.00 91.38 91 GLY A O 1
ATOM 723 N N . GLU A 1 92 ? -0.711 7.191 13.588 1.00 91.75 92 GLU A N 1
ATOM 724 C CA . GLU A 1 92 ? 0.168 7.233 14.761 1.00 91.75 92 GLU A CA 1
ATOM 725 C C . GLU A 1 92 ? -0.204 6.167 15.795 1.00 91.75 92 GLU A C 1
ATOM 727 O O . GLU A 1 92 ? 0.659 5.407 16.238 1.00 91.75 92 GLU A O 1
ATOM 732 N N . MET A 1 93 ? -1.493 6.050 16.137 1.00 89.81 93 MET A N 1
ATOM 733 C CA . MET A 1 93 ? -1.976 5.015 17.055 1.00 89.81 93 MET A CA 1
ATOM 734 C C . MET A 1 93 ? -1.621 3.620 16.546 1.00 89.81 93 MET A C 1
ATOM 736 O O . MET A 1 93 ? -1.071 2.820 17.296 1.00 89.81 93 MET A O 1
ATOM 740 N N . TRP A 1 94 ? -1.863 3.337 15.265 1.00 91.38 94 TRP A N 1
ATOM 741 C CA . TRP A 1 94 ? -1.538 2.048 14.665 1.00 91.38 94 TRP A CA 1
ATOM 742 C C . TRP A 1 94 ? -0.041 1.749 14.671 1.00 91.38 94 TRP A C 1
ATOM 744 O O . TRP A 1 94 ? 0.349 0.604 14.892 1.00 91.38 94 TRP A O 1
ATOM 754 N N . ASN A 1 95 ? 0.816 2.743 14.438 1.00 90.81 95 ASN A N 1
ATOM 755 C CA . ASN A 1 95 ? 2.264 2.557 14.511 1.00 90.81 95 ASN A CA 1
ATOM 756 C C . ASN A 1 95 ? 2.725 2.264 15.941 1.00 90.81 95 ASN A C 1
ATOM 758 O O . ASN A 1 95 ? 3.563 1.379 16.121 1.00 90.81 95 ASN A O 1
ATOM 762 N N . ASN A 1 96 ? 2.110 2.917 16.928 1.00 92.25 96 ASN A N 1
ATOM 763 C CA . ASN A 1 96 ? 2.398 2.741 18.351 1.00 92.25 96 ASN A CA 1
ATOM 764 C C . ASN A 1 96 ? 1.827 1.450 18.959 1.00 92.25 96 ASN A C 1
ATOM 766 O O . ASN A 1 96 ? 2.312 1.016 20.002 1.00 92.25 96 ASN A O 1
ATOM 770 N N . LEU A 1 97 ? 0.822 0.822 18.336 1.00 89.62 97 LEU A N 1
ATOM 771 C CA . LEU A 1 97 ? 0.323 -0.481 18.784 1.00 89.62 97 LEU A CA 1
ATOM 772 C C . LEU A 1 97 ? 1.434 -1.536 18.745 1.00 89.62 97 LEU A C 1
ATOM 774 O O . LEU A 1 97 ? 2.269 -1.563 17.837 1.00 89.62 97 LEU A O 1
ATOM 778 N N . SER A 1 98 ? 1.401 -2.459 19.701 1.00 91.50 98 SER A N 1
ATOM 779 C CA . SER A 1 98 ? 2.288 -3.621 19.688 1.00 91.50 98 SER A CA 1
ATOM 780 C C . SER A 1 98 ? 1.881 -4.617 18.599 1.00 91.50 98 SER A C 1
ATOM 782 O O . SER A 1 98 ? 0.718 -4.686 18.191 1.00 91.50 98 SER A O 1
ATOM 784 N N . ASP A 1 99 ? 2.814 -5.460 18.150 1.00 89.38 99 ASP A N 1
ATOM 785 C CA . ASP A 1 99 ? 2.494 -6.504 17.168 1.00 89.38 99 ASP A CA 1
ATOM 786 C C . ASP A 1 99 ? 1.368 -7.422 17.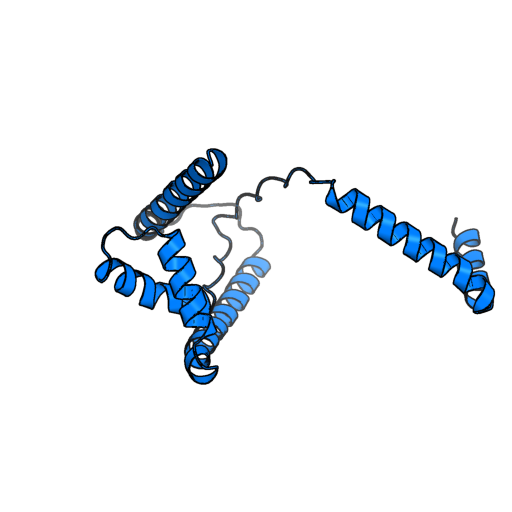656 1.00 89.38 99 ASP A C 1
ATOM 788 O O . ASP A 1 99 ? 0.519 -7.812 16.859 1.00 89.38 99 ASP A O 1
ATOM 792 N N . SER A 1 100 ? 1.304 -7.703 18.962 1.00 90.69 100 SER A N 1
ATOM 793 C CA . SER A 1 100 ? 0.240 -8.500 19.589 1.00 90.69 100 SER A CA 1
ATOM 794 C C . SER A 1 100 ? -1.149 -7.875 19.414 1.00 90.69 100 SER A C 1
ATOM 796 O O . SER A 1 100 ? -2.125 -8.578 19.162 1.00 90.69 100 SER A O 1
ATOM 798 N N . GLU A 1 101 ? -1.244 -6.548 19.481 1.00 88.69 101 GLU A N 1
ATOM 799 C CA . GLU A 1 101 ? -2.499 -5.818 19.279 1.00 88.69 101 GLU A CA 1
ATOM 800 C C . GLU A 1 101 ? -2.853 -5.689 17.797 1.00 88.69 101 GLU A C 1
ATOM 802 O O . GLU A 1 101 ? -4.031 -5.717 17.446 1.00 88.69 101 GLU A O 1
ATOM 807 N N . LYS A 1 102 ? -1.852 -5.629 16.907 1.00 90.62 102 LYS A N 1
ATOM 808 C CA . LYS A 1 102 ? -2.058 -5.655 15.447 1.00 90.62 102 LYS A CA 1
ATOM 809 C C . LYS A 1 102 ? -2.437 -7.047 14.939 1.00 90.62 102 LYS A C 1
ATOM 811 O O . LYS A 1 102 ? -3.194 -7.158 13.974 1.00 90.62 102 LYS A O 1
ATOM 816 N N . GLN A 1 103 ? -1.952 -8.116 15.579 1.00 92.19 103 GLN A N 1
ATOM 817 C CA . GLN A 1 103 ? -2.209 -9.513 15.204 1.00 92.19 103 GLN A CA 1
ATOM 818 C C . GLN A 1 103 ? -3.692 -9.840 14.963 1.00 92.19 103 GLN A C 1
ATOM 820 O O . GLN A 1 103 ? -3.990 -10.396 13.906 1.00 92.19 103 GLN A O 1
ATOM 825 N N . PRO A 1 104 ? -4.655 -9.528 15.853 1.00 92.62 104 PRO A N 1
ATOM 826 C CA . PRO A 1 104 ? -6.063 -9.830 15.599 1.00 92.62 104 PRO A CA 1
ATOM 827 C C . PRO A 1 104 ? -6.598 -9.133 14.342 1.00 92.62 104 PRO A C 1
ATOM 829 O O . PRO A 1 104 ? -7.335 -9.758 13.577 1.00 92.62 104 PRO A O 1
ATOM 832 N N . TYR A 1 105 ? -6.203 -7.884 14.077 1.00 91.69 105 TYR A N 1
ATOM 833 C CA . TYR A 1 105 ? -6.611 -7.159 12.869 1.00 91.69 105 TYR A CA 1
ATOM 834 C C . TYR A 1 105 ? -5.957 -7.736 11.612 1.00 91.69 105 TYR A C 1
ATOM 836 O O . TYR A 1 105 ? -6.637 -7.948 10.609 1.00 91.69 105 TYR A O 1
ATOM 844 N N . ASN A 1 106 ? -4.671 -8.081 11.682 1.00 89.38 106 ASN A N 1
ATOM 845 C CA . ASN A 1 106 ? -3.953 -8.742 10.592 1.00 89.38 106 ASN A CA 1
ATOM 846 C C . ASN A 1 106 ? -4.545 -10.125 10.285 1.00 89.38 106 ASN A C 1
ATOM 848 O O . ASN A 1 106 ? -4.727 -10.468 9.121 1.00 89.38 106 ASN A O 1
ATOM 852 N N . ASN A 1 107 ? -4.932 -10.890 11.308 1.00 91.88 107 ASN A N 1
ATOM 853 C CA . ASN A 1 107 ? -5.581 -12.192 11.159 1.00 91.88 107 ASN A CA 1
ATOM 854 C C . ASN A 1 107 ? -6.993 -12.071 10.569 1.00 91.88 107 ASN A C 1
ATOM 856 O O . ASN A 1 107 ? -7.366 -12.859 9.698 1.00 91.88 107 ASN A O 1
ATOM 860 N N . LYS A 1 108 ? -7.783 -11.077 11.004 1.00 90.06 108 LYS A N 1
ATOM 861 C CA . LYS A 1 108 ? -9.084 -10.760 10.388 1.00 90.06 108 LYS A CA 1
ATOM 862 C C . LYS A 1 108 ? -8.902 -10.392 8.910 1.00 90.06 108 LYS A C 1
ATOM 864 O O . LYS A 1 108 ? -9.586 -10.956 8.058 1.00 90.06 108 LYS A O 1
ATOM 869 N N . ALA A 1 109 ? -7.945 -9.518 8.597 1.00 90.56 109 ALA A N 1
ATOM 870 C CA . ALA A 1 109 ? -7.643 -9.111 7.227 1.00 90.56 109 ALA A CA 1
ATOM 871 C C . ALA A 1 109 ? -7.152 -10.283 6.365 1.00 90.56 109 ALA A C 1
ATOM 873 O O . ALA A 1 109 ? -7.591 -10.426 5.228 1.00 90.56 109 ALA A O 1
ATOM 874 N N . ALA A 1 110 ? -6.313 -11.170 6.907 1.00 90.69 110 ALA A N 1
ATOM 875 C CA . ALA A 1 110 ? -5.839 -12.364 6.210 1.00 90.69 110 ALA A CA 1
ATOM 876 C C . ALA A 1 110 ? -6.990 -13.316 5.847 1.00 90.69 110 ALA A C 1
ATOM 878 O O . ALA A 1 110 ? -7.061 -13.780 4.711 1.00 90.69 110 ALA A O 1
ATOM 879 N N . LYS A 1 111 ? -7.944 -13.541 6.761 1.00 91.50 111 LYS A N 1
ATOM 880 C CA . LYS A 1 111 ? -9.146 -14.348 6.481 1.00 91.50 111 LYS A CA 1
ATOM 881 C C . LYS A 1 111 ? -10.022 -13.726 5.391 1.00 91.50 111 LYS A C 1
ATOM 883 O O . LYS A 1 111 ? -10.514 -14.432 4.512 1.00 91.50 111 LYS A O 1
ATOM 888 N N . LEU A 1 112 ? -10.212 -12.405 5.428 1.00 88.31 112 LEU A N 1
ATOM 889 C CA . LEU A 1 112 ? -10.959 -11.687 4.390 1.00 88.31 112 LEU A CA 1
ATOM 890 C C . 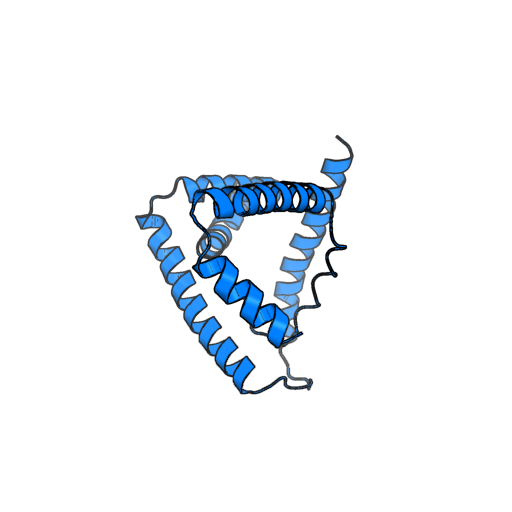LEU A 1 112 ? -10.237 -11.732 3.040 1.00 88.31 112 LEU A C 1
ATOM 892 O O . LEU A 1 112 ? -10.883 -11.889 2.006 1.00 88.31 112 LEU A O 1
ATOM 896 N N . LYS A 1 113 ? -8.904 -11.652 3.051 1.00 88.06 113 LYS A N 1
ATOM 897 C CA . LYS A 1 113 ? -8.059 -11.806 1.867 1.00 88.06 113 LYS A CA 1
ATOM 898 C C . LYS A 1 113 ? -8.179 -13.194 1.254 1.00 88.06 113 LYS A C 1
ATOM 900 O O . LYS A 1 113 ? -8.364 -13.290 0.050 1.00 88.06 113 LYS A O 1
ATOM 905 N N . GLU A 1 114 ? -8.156 -14.248 2.059 1.00 88.88 114 GLU A N 1
ATOM 906 C CA . GLU A 1 114 ? -8.326 -15.615 1.560 1.00 88.88 114 GLU A CA 1
ATOM 907 C C . GLU A 1 114 ? -9.704 -15.811 0.906 1.00 88.88 114 GLU A C 1
ATOM 909 O O . GLU A 1 114 ? -9.819 -16.411 -0.164 1.00 88.88 114 GLU A O 1
ATOM 914 N N . LYS A 1 115 ? -10.762 -15.256 1.513 1.00 87.19 115 LYS A N 1
ATOM 915 C CA . LYS A 1 115 ? -12.103 -15.265 0.915 1.00 87.19 115 LYS A CA 1
ATOM 916 C C . LYS A 1 115 ? -12.129 -14.501 -0.411 1.00 87.19 115 LYS A C 1
ATOM 918 O O . LYS A 1 115 ? -12.642 -15.011 -1.398 1.00 87.19 115 LYS A O 1
ATOM 923 N N . TYR A 1 116 ? -11.524 -13.318 -0.445 1.00 87.00 116 TYR A N 1
ATOM 924 C CA . TYR A 1 116 ? -11.414 -12.513 -1.656 1.00 87.00 116 TYR A CA 1
ATOM 925 C C . TYR A 1 116 ? -10.657 -13.229 -2.774 1.00 87.00 116 TYR A C 1
ATOM 927 O O . TYR A 1 116 ? -11.074 -13.188 -3.925 1.00 87.00 116 TYR A O 1
ATOM 935 N N . GLU A 1 117 ? -9.551 -13.897 -2.455 1.00 86.31 117 GLU A N 1
ATOM 936 C CA . GLU A 1 117 ? -8.768 -14.652 -3.431 1.00 86.31 117 GLU A CA 1
ATOM 937 C C . GLU A 1 117 ? -9.585 -15.800 -4.038 1.00 86.31 117 GLU A C 1
ATOM 939 O O . GLU A 1 117 ? -9.507 -16.016 -5.249 1.00 86.31 117 GLU A O 1
ATOM 944 N N . LYS A 1 118 ? -10.431 -16.468 -3.240 1.00 87.00 118 LYS A N 1
ATOM 945 C CA . LYS A 1 118 ? -11.406 -17.458 -3.730 1.00 87.00 118 LYS A CA 1
ATOM 946 C C . LYS A 1 118 ? -12.459 -16.814 -4.634 1.00 87.00 118 LYS A C 1
ATOM 948 O O . LYS A 1 118 ? -12.632 -17.263 -5.763 1.00 87.00 118 LYS A O 1
ATOM 953 N N . ASP A 1 119 ? -13.078 -15.718 -4.199 1.00 82.62 119 ASP A N 1
ATOM 954 C CA . ASP A 1 119 ? -14.094 -14.999 -4.981 1.00 82.62 119 ASP A CA 1
ATOM 955 C C . ASP A 1 119 ? -13.520 -14.461 -6.309 1.00 82.62 119 ASP A C 1
ATOM 957 O O . ASP A 1 119 ? -14.182 -14.491 -7.346 1.00 82.62 119 ASP A O 1
ATOM 961 N N . VAL A 1 120 ? -12.262 -14.004 -6.315 1.00 83.44 120 VAL A N 1
ATOM 962 C CA . VAL A 1 120 ? -11.543 -13.567 -7.522 1.00 83.44 120 VAL A CA 1
ATOM 963 C C . VAL A 1 120 ? -11.185 -14.745 -8.419 1.00 83.44 120 VAL A C 1
ATOM 965 O O . VAL A 1 120 ? -11.281 -14.615 -9.639 1.00 83.44 120 VAL A O 1
ATOM 968 N N . ALA A 1 121 ? -10.771 -15.883 -7.860 1.00 83.50 121 ALA A N 1
ATOM 969 C CA . ALA A 1 121 ? -10.520 -17.094 -8.638 1.00 83.50 121 ALA A CA 1
ATOM 970 C C . ALA A 1 121 ? -11.809 -17.600 -9.308 1.00 83.50 121 ALA A C 1
ATOM 972 O O . ALA A 1 121 ? -11.794 -17.940 -10.493 1.00 83.50 121 ALA A O 1
ATOM 973 N N . ASP A 1 122 ? -12.937 -17.550 -8.600 1.00 81.12 122 ASP A N 1
ATOM 974 C CA . ASP A 1 122 ? -14.262 -17.867 -9.133 1.00 81.12 122 ASP A CA 1
ATOM 975 C C . ASP A 1 122 ? -14.711 -16.849 -10.190 1.00 81.12 122 ASP A C 1
ATOM 977 O O . ASP A 1 122 ? -15.201 -17.234 -11.249 1.00 81.12 122 ASP A O 1
ATOM 981 N N . TYR A 1 123 ? -14.484 -15.552 -9.963 1.00 79.12 123 TYR A N 1
ATOM 982 C CA . TYR A 1 123 ? -14.766 -14.497 -10.943 1.00 79.12 123 TYR A CA 1
ATOM 983 C C . TYR A 1 123 ? -13.939 -14.666 -12.224 1.00 79.12 123 TYR A C 1
ATOM 985 O O . TYR A 1 123 ? -14.443 -14.543 -13.338 1.00 79.12 123 TYR A O 1
ATOM 993 N N . LYS A 1 124 ? -12.652 -14.990 -12.074 1.00 75.75 124 LYS A N 1
ATOM 994 C CA . LYS A 1 124 ? -11.723 -15.168 -13.192 1.00 75.75 124 LYS A CA 1
ATOM 995 C C . LYS A 1 124 ? -11.997 -16.459 -13.966 1.00 75.75 124 LYS A C 1
ATOM 997 O O . LYS A 1 124 ? -11.830 -16.465 -15.183 1.00 75.75 124 LYS A O 1
ATOM 1002 N N . SER A 1 125 ? -12.411 -17.528 -13.283 1.00 73.69 125 SER A N 1
ATOM 1003 C CA . SER A 1 125 ? -12.745 -18.817 -13.905 1.00 73.69 125 SER A CA 1
ATOM 1004 C C . SER A 1 125 ? -14.109 -18.811 -14.596 1.00 73.69 125 SER A C 1
ATOM 1006 O O . SER A 1 125 ? -14.256 -19.450 -15.635 1.00 73.69 125 SER A O 1
ATOM 1008 N N . LYS A 1 126 ? -15.079 -18.035 -14.093 1.00 64.88 126 LYS A N 1
ATOM 1009 C CA . LYS A 1 126 ? -16.403 -17.869 -14.720 1.00 64.88 126 LYS A CA 1
ATOM 1010 C C . LYS A 1 126 ? -16.398 -17.003 -15.981 1.00 64.88 126 LYS A C 1
ATOM 1012 O O . LYS A 1 126 ? -17.431 -16.900 -16.636 1.00 64.88 126 LYS A O 1
ATOM 1017 N N . GLY A 1 127 ? -15.243 -16.454 -16.366 1.00 51.16 127 GLY A N 1
ATOM 1018 C CA . GLY A 1 127 ? -15.114 -15.595 -17.536 1.00 51.16 127 GLY A CA 1
ATOM 1019 C C . GLY A 1 127 ? -15.827 -14.261 -17.325 1.00 51.16 127 GLY A C 1
ATOM 1020 O O . GLY A 1 127 ? -16.729 -14.132 -16.506 1.00 51.16 127 GLY A O 1
ATOM 1021 N N . LYS A 1 128 ? -15.398 -13.234 -18.056 1.00 53.25 128 LYS A N 1
ATOM 1022 C CA . LYS A 1 128 ? -16.073 -11.933 -18.094 1.00 53.25 128 LYS A CA 1
ATOM 1023 C C . LYS A 1 128 ? -17.550 -12.163 -18.431 1.00 53.25 128 LYS A C 1
ATOM 1025 O O . LYS A 1 128 ? -17.866 -12.465 -19.576 1.00 53.25 128 LYS A O 1
ATOM 1030 N N . PHE A 1 129 ? -18.432 -12.087 -17.439 1.00 40.62 129 PHE A N 1
ATOM 1031 C CA . PHE A 1 129 ? -19.866 -12.130 -17.679 1.00 40.62 129 PHE A CA 1
ATOM 1032 C C . PHE A 1 129 ? -20.299 -10.720 -18.071 1.00 40.62 129 PHE A C 1
ATOM 1034 O O . PHE A 1 129 ? -20.431 -9.834 -17.222 1.00 40.62 129 PHE A O 1
ATOM 1041 N N . ASP A 1 130 ? -20.446 -10.518 -19.382 1.00 43.56 130 ASP A N 1
ATOM 1042 C CA . ASP A 1 130 ? -21.173 -9.399 -19.969 1.00 43.56 130 ASP A CA 1
ATOM 1043 C C . ASP A 1 130 ? -22.534 -9.235 -19.275 1.00 43.56 130 ASP A C 1
ATOM 1045 O O . ASP A 1 130 ? -23.241 -10.201 -18.986 1.00 43.56 130 ASP A O 1
ATOM 1049 N N . GLY A 1 131 ? -22.848 -7.991 -18.919 1.00 48.44 131 GLY A N 1
ATOM 1050 C CA . GLY A 1 131 ? -23.789 -7.676 -17.855 1.00 48.44 131 GLY A CA 1
ATOM 1051 C C . GLY A 1 131 ? -25.229 -8.157 -18.051 1.00 48.44 131 GLY A C 1
ATOM 1052 O O . GLY A 1 131 ? -25.805 -8.058 -19.128 1.00 48.44 131 GLY A O 1
ATOM 1053 N N . ALA A 1 132 ? -25.867 -8.539 -16.941 1.00 34.31 132 ALA A N 1
ATOM 1054 C CA . ALA A 1 132 ? -27.318 -8.507 -16.805 1.00 34.31 132 ALA A CA 1
ATOM 1055 C C . ALA A 1 132 ? -27.745 -8.406 -15.326 1.00 34.31 132 ALA A C 1
ATOM 1057 O O . ALA A 1 132 ? -27.305 -9.156 -14.463 1.00 34.31 132 ALA A O 1
ATOM 1058 N N . LYS A 1 133 ? -28.607 -7.415 -15.092 1.00 43.25 133 LYS A N 1
ATOM 1059 C CA . LYS A 1 133 ? -29.323 -6.957 -13.887 1.00 43.25 133 LYS A CA 1
ATOM 1060 C C . LYS A 1 133 ? -29.689 -8.020 -12.819 1.00 43.25 133 LYS A C 1
ATOM 1062 O O . LYS A 1 133 ? -30.291 -9.036 -13.140 1.00 43.25 133 LYS A O 1
ATOM 1067 N N . GLY A 1 134 ? -29.500 -7.668 -11.536 1.00 27.42 134 GLY A N 1
ATOM 1068 C CA . GLY A 1 134 ? -30.074 -8.328 -10.343 1.00 27.42 134 GLY A CA 1
ATOM 1069 C C . GLY A 1 134 ? -29.914 -7.474 -9.061 1.00 27.42 134 GLY A C 1
ATOM 1070 O O . GLY A 1 134 ? -29.047 -6.600 -9.037 1.00 27.42 134 GLY A O 1
ATOM 1071 N N . PRO A 1 135 ? -30.764 -7.618 -8.022 1.00 37.88 135 PRO A N 1
ATOM 1072 C CA . PRO 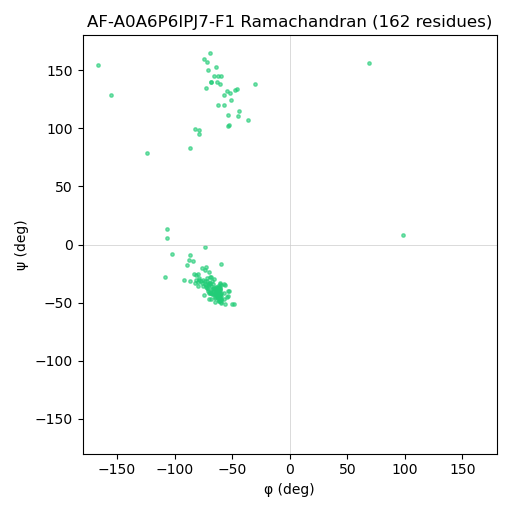A 1 135 ? -31.143 -6.533 -7.110 1.00 37.88 135 PRO A CA 1
ATOM 1073 C C . PRO A 1 135 ? -30.165 -6.355 -5.934 1.00 37.88 135 PRO A C 1
ATOM 1075 O O . PRO A 1 135 ? -30.418 -6.807 -4.826 1.00 37.88 135 PRO A O 1
ATOM 1078 N N . ALA A 1 136 ? -29.061 -5.641 -6.153 1.00 38.56 136 ALA A N 1
ATOM 1079 C CA . ALA A 1 136 ? -28.151 -5.190 -5.086 1.00 38.56 136 ALA A CA 1
ATOM 1080 C C . ALA A 1 136 ? -28.254 -3.673 -4.806 1.00 38.56 136 ALA A C 1
ATOM 1082 O O . ALA A 1 136 ? -27.390 -3.088 -4.159 1.00 38.56 136 ALA A O 1
ATOM 1083 N N . LYS A 1 137 ? -29.304 -3.012 -5.320 1.00 37.88 137 LYS A N 1
ATOM 1084 C CA . LYS A 1 137 ? -29.428 -1.544 -5.306 1.00 37.88 137 LYS A CA 1
ATOM 1085 C C . LYS A 1 137 ? -29.671 -0.932 -3.920 1.00 37.88 137 LYS A C 1
ATOM 1087 O O . LYS A 1 137 ? -29.338 0.226 -3.729 1.00 37.88 137 LYS A O 1
ATOM 1092 N N . VAL A 1 138 ? -30.209 -1.679 -2.953 1.00 35.34 138 VAL A N 1
ATOM 1093 C CA . VAL A 1 138 ? -30.570 -1.104 -1.639 1.00 35.34 138 VAL A CA 1
ATOM 1094 C C . VAL A 1 138 ? -29.392 -1.095 -0.657 1.00 35.34 138 VAL A C 1
ATOM 1096 O O . VAL A 1 138 ? -29.275 -0.170 0.134 1.00 35.34 138 VAL A O 1
ATOM 1099 N N . ALA A 1 139 ? -28.472 -2.063 -0.743 1.00 39.44 139 ALA A N 1
ATOM 1100 C CA . ALA A 1 139 ? -27.257 -2.058 0.082 1.00 39.44 139 ALA A CA 1
ATOM 1101 C C . ALA A 1 139 ? -26.155 -1.145 -0.487 1.00 39.44 139 ALA A C 1
ATOM 1103 O O . ALA A 1 139 ? -25.338 -0.637 0.272 1.00 39.44 139 ALA A O 1
ATOM 1104 N N . ARG A 1 140 ? -26.152 -0.912 -1.810 1.00 40.31 140 ARG A N 1
ATOM 1105 C CA . ARG A 1 140 ? -25.219 0.008 -2.480 1.00 40.31 140 ARG A CA 1
ATOM 1106 C C . ARG A 1 140 ? -25.449 1.472 -2.107 1.00 40.31 140 ARG A C 1
ATOM 1108 O O . ARG A 1 140 ? -24.482 2.136 -1.782 1.00 40.31 140 ARG A O 1
ATOM 1115 N N . LYS A 1 141 ? -26.707 1.926 -2.036 1.00 31.59 141 LYS A N 1
ATOM 1116 C CA . LYS A 1 141 ? -27.044 3.337 -1.778 1.00 31.59 141 LYS A CA 1
ATOM 1117 C C . LYS A 1 141 ? -26.517 3.861 -0.432 1.00 31.59 141 LYS A C 1
ATOM 1119 O O . LYS A 1 141 ? -26.124 5.011 -0.361 1.00 31.59 141 LYS A O 1
ATOM 1124 N N . LYS A 1 142 ? -26.473 3.019 0.610 1.00 34.38 142 LYS A N 1
ATOM 1125 C CA . LYS A 1 142 ? -26.011 3.435 1.947 1.00 34.38 142 LYS A CA 1
ATOM 1126 C C . LYS A 1 142 ? -24.484 3.485 2.085 1.00 34.38 142 LYS A C 1
ATOM 1128 O O . LYS A 1 142 ? -23.994 4.204 2.936 1.00 34.38 142 LYS A O 1
ATOM 1133 N N . VAL A 1 143 ? -23.759 2.713 1.274 1.00 42.56 143 VAL A N 1
ATOM 1134 C CA . VAL A 1 143 ? -22.286 2.740 1.255 1.00 42.56 143 VAL A CA 1
ATOM 1135 C C . VAL A 1 143 ? -21.779 3.743 0.217 1.00 42.56 143 VAL A C 1
ATOM 1137 O O . VAL A 1 143 ? -20.741 4.333 0.442 1.00 42.56 143 VAL A O 1
ATOM 1140 N N . GLU A 1 144 ? -22.512 3.967 -0.883 1.00 35.00 144 GLU A N 1
ATOM 1141 C CA . GLU A 1 144 ? -22.231 5.057 -1.832 1.00 35.00 144 GLU A CA 1
ATOM 1142 C C . GLU A 1 144 ? -22.405 6.433 -1.183 1.00 35.00 144 GLU A C 1
ATOM 1144 O O . GLU A 1 144 ? -21.552 7.262 -1.418 1.00 35.00 144 GLU A O 1
ATOM 1149 N N . GLU A 1 145 ? -23.407 6.665 -0.321 1.00 29.66 145 GLU A N 1
ATOM 1150 C CA . GLU A 1 145 ? -23.508 7.955 0.396 1.00 29.66 145 GLU A CA 1
ATOM 1151 C C . GLU A 1 145 ? -22.397 8.162 1.443 1.00 29.66 145 GLU A C 1
ATOM 1153 O O . GLU A 1 145 ? -22.022 9.299 1.685 1.00 29.66 145 GLU A O 1
ATOM 1158 N N . GLU A 1 146 ? -21.832 7.095 2.029 1.00 37.56 146 GLU A N 1
ATOM 1159 C CA . GLU A 1 146 ? -20.666 7.212 2.929 1.00 37.56 146 GLU A CA 1
ATOM 1160 C C . GLU A 1 146 ? -19.324 7.328 2.173 1.00 37.56 146 GLU A C 1
ATOM 1162 O O . GLU A 1 146 ? -18.411 7.944 2.706 1.00 37.56 146 GLU A O 1
ATOM 1167 N N . ASP A 1 147 ? -19.179 6.728 0.977 1.00 36.03 147 ASP A N 1
ATOM 1168 C CA . ASP A 1 147 ? -17.983 6.863 0.108 1.00 36.03 147 ASP A CA 1
ATOM 1169 C C . ASP A 1 147 ? -18.027 8.204 -0.685 1.00 36.03 147 ASP A C 1
ATOM 1171 O O . ASP A 1 147 ? -16.969 8.765 -0.931 1.00 36.03 147 ASP A O 1
ATOM 1175 N N 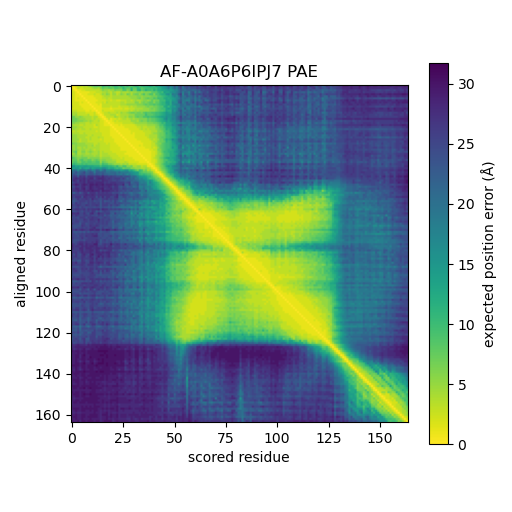. GLU A 1 148 ? -19.206 8.735 -1.074 1.00 33.69 148 GLU A N 1
ATOM 1176 C CA . GLU A 1 148 ? -19.350 10.059 -1.734 1.00 33.69 148 GLU A CA 1
ATOM 1177 C C . GLU A 1 148 ? -19.093 11.219 -0.758 1.00 33.69 148 GLU A C 1
ATOM 1179 O O . GLU A 1 148 ? -18.449 12.179 -1.160 1.00 33.69 148 GLU A O 1
ATOM 1184 N N . GLU A 1 149 ? -19.505 11.126 0.517 1.00 34.16 149 GLU A N 1
ATOM 1185 C CA . GLU A 1 149 ? -19.089 12.112 1.538 1.00 34.16 149 GLU A CA 1
ATOM 1186 C C . GLU A 1 149 ? -17.557 12.106 1.741 1.00 34.16 149 GLU A C 1
ATOM 1188 O O . GLU A 1 149 ? -16.965 13.165 1.906 1.00 34.16 149 GLU A O 1
ATOM 1193 N N . ASP A 1 150 ? -16.902 10.935 1.691 1.00 36.94 150 ASP A N 1
ATOM 1194 C CA . ASP A 1 150 ? -15.439 10.802 1.869 1.00 36.94 150 ASP A CA 1
ATOM 1195 C C . ASP A 1 150 ? -14.660 11.274 0.613 1.00 36.94 150 ASP A C 1
ATOM 1197 O O . ASP A 1 150 ? -13.540 11.755 0.754 1.00 36.94 150 ASP A O 1
ATOM 1201 N N . GLU A 1 151 ? -15.226 11.146 -0.603 1.00 38.94 151 GLU A N 1
ATOM 1202 C CA . GLU A 1 151 ? -14.624 11.650 -1.859 1.00 38.94 151 GLU A CA 1
ATOM 1203 C C . GLU A 1 151 ? -14.848 13.165 -2.059 1.00 38.94 151 GLU A C 1
ATOM 1205 O O . GLU A 1 151 ? -13.935 13.829 -2.543 1.00 38.94 151 GLU A O 1
ATOM 1210 N N . GLU A 1 152 ? -15.998 13.734 -1.663 1.00 34.75 152 GLU A N 1
ATOM 1211 C CA . GLU A 1 152 ? -16.203 15.197 -1.684 1.00 34.75 152 GLU A CA 1
ATOM 1212 C C . GLU A 1 152 ? -15.341 15.911 -0.619 1.00 34.75 152 GLU A C 1
ATOM 1214 O O . GLU A 1 152 ? -14.824 16.992 -0.892 1.00 34.75 152 GLU A O 1
ATOM 1219 N N . GLU A 1 153 ? -15.090 15.292 0.547 1.00 38.34 153 GLU A N 1
ATOM 1220 C CA . GLU A 1 153 ? -14.138 15.826 1.541 1.00 38.34 153 GLU A CA 1
ATOM 1221 C C . GLU A 1 153 ? -12.658 15.681 1.098 1.00 38.34 153 GLU A C 1
ATOM 1223 O O . GLU A 1 153 ? -11.844 16.522 1.474 1.00 38.34 153 GLU A O 1
ATOM 1228 N N . GLU A 1 154 ? -12.280 14.681 0.278 1.00 41.97 154 GLU A N 1
ATOM 1229 C CA . GLU A 1 154 ? -10.921 14.601 -0.312 1.00 41.97 154 GLU A CA 1
ATOM 1230 C C . GLU A 1 154 ? -10.678 15.692 -1.377 1.00 41.97 154 GLU A C 1
ATOM 1232 O O . GLU A 1 154 ? -9.552 16.178 -1.485 1.00 41.97 154 GLU A O 1
ATOM 1237 N N . GLU A 1 155 ? -11.695 16.094 -2.154 1.00 39.44 155 GLU A N 1
ATOM 1238 C CA . GLU A 1 155 ? -11.553 17.181 -3.142 1.00 39.44 155 GLU A CA 1
ATOM 1239 C C . GLU A 1 155 ? -11.484 18.572 -2.481 1.00 39.44 155 GLU A C 1
ATOM 1241 O O . GLU A 1 155 ? -10.721 19.415 -2.952 1.00 39.44 155 GLU A O 1
ATOM 1246 N N . GLU A 1 156 ? -12.183 18.808 -1.360 1.00 40.31 156 GLU A N 1
ATOM 1247 C CA . GLU A 1 156 ? -12.022 20.055 -0.586 1.00 40.31 156 GLU A CA 1
ATOM 1248 C C . GLU A 1 156 ? -10.656 20.134 0.136 1.00 40.31 156 GLU A C 1
ATOM 1250 O O . GLU A 1 156 ? -10.068 21.213 0.199 1.00 40.31 156 GLU A O 1
ATOM 1255 N N . GLU A 1 157 ? -10.095 19.012 0.621 1.00 41.88 157 GLU A N 1
ATOM 1256 C CA . GLU A 1 157 ? -8.740 18.980 1.213 1.00 41.88 157 GLU A CA 1
ATOM 1257 C C . GLU A 1 157 ? -7.620 19.227 0.169 1.00 41.88 157 GLU A C 1
ATOM 1259 O O . GLU A 1 157 ? -6.562 19.744 0.531 1.00 41.88 157 GLU A O 1
ATOM 1264 N N . GLU A 1 158 ? -7.820 18.886 -1.116 1.00 43.03 158 GLU A N 1
ATOM 1265 C CA . GLU A 1 158 ? -6.842 19.174 -2.185 1.00 43.03 158 GLU A CA 1
ATOM 1266 C C . GLU A 1 158 ? -6.891 20.636 -2.679 1.00 43.03 158 GLU A C 1
ATOM 1268 O O . GLU A 1 158 ? -5.850 21.151 -3.090 1.00 43.03 158 GLU A O 1
ATOM 1273 N N . GLU A 1 159 ? -8.040 21.326 -2.610 1.00 41.09 159 GLU A N 1
ATOM 1274 C CA . GLU A 1 159 ? -8.124 22.755 -2.967 1.00 41.09 159 GLU A CA 1
ATOM 1275 C C . GLU A 1 159 ? -7.542 23.681 -1.877 1.00 41.09 159 GLU A C 1
ATOM 1277 O O . GLU A 1 159 ? -6.934 24.696 -2.216 1.00 41.09 159 GLU A O 1
ATOM 1282 N N . GLU A 1 160 ? -7.638 23.339 -0.583 1.00 42.75 160 GLU A N 1
ATOM 1283 C CA . GLU A 1 160 ? -7.066 24.178 0.491 1.00 42.75 160 GLU A CA 1
ATOM 1284 C C . GLU A 1 160 ? -5.524 24.115 0.587 1.00 42.75 160 GLU A C 1
ATOM 1286 O O . GLU A 1 160 ? -4.906 25.052 1.090 1.00 42.75 160 GLU A O 1
ATOM 1291 N N . GLU A 1 161 ? -4.880 23.061 0.071 1.00 40.50 161 GLU A N 1
ATOM 1292 C CA . GLU A 1 161 ? -3.408 22.925 0.035 1.00 40.50 161 GLU A CA 1
ATOM 1293 C C . GLU A 1 161 ? -2.762 23.583 -1.210 1.00 40.50 161 GLU A C 1
ATOM 1295 O O . GLU A 1 161 ? -1.535 23.682 -1.281 1.00 40.50 161 GLU A O 1
ATOM 1300 N N . GLU A 1 162 ? -3.544 24.036 -2.202 1.00 38.88 162 GLU A N 1
ATOM 1301 C CA . GLU A 1 162 ? -3.031 24.782 -3.370 1.00 38.88 162 GLU A CA 1
ATOM 1302 C C . GLU A 1 162 ? -2.946 26.309 -3.140 1.00 38.88 162 GLU A C 1
ATOM 1304 O O . GLU A 1 162 ? -2.265 26.995 -3.911 1.00 38.88 162 GLU A O 1
ATOM 1309 N N . ASP A 1 163 ? -3.572 26.837 -2.079 1.00 44.09 163 ASP A N 1
ATOM 1310 C CA . ASP A 1 163 ? -3.664 28.280 -1.780 1.00 44.09 163 ASP A CA 1
ATOM 1311 C C . ASP A 1 163 ? -2.782 28.772 -0.594 1.00 44.09 163 ASP A C 1
ATOM 1313 O O . ASP A 1 163 ? -2.828 29.963 -0.257 1.00 44.09 163 ASP A O 1
ATOM 1317 N N . GLU A 1 164 ? -1.930 27.922 0.009 1.00 42.16 164 GLU A N 1
ATOM 1318 C CA . GLU A 1 164 ? -0.922 28.301 1.040 1.00 42.16 164 GLU A CA 1
ATOM 1319 C C . GLU A 1 164 ? 0.538 28.223 0.537 1.00 42.16 164 GLU A C 1
ATOM 1321 O O . GLU A 1 164 ? 1.318 29.168 0.829 1.00 42.16 164 GLU A O 1
#

Nearest PDB structures (foldseek):
  2yrq-assembly1_A  TM=5.468E-01  e=2.484E-12  Homo sapiens
  2co9-assembly1_A  TM=6.206E-01  e=3.950E-06  Mus musculus
  5jgh-assembly1_A  TM=7.685E-01  e=5.509E-04  Saccharomyces cerevisiae S288C
  6erq-assembly2_G  TM=7.552E-01  e=5.883E-02  Homo sapiens
  3tq6-assembly1_A  TM=7.554E-01  e=1.497E-01  Homo sapiens

Organism: Puma concolor (NCBI:txid9696)

InterPro domains:
  IPR009071 High mobility group box domain [PF00505] (56-124)
  IPR009071 High mobility group box domain [PF09011] (1-41)
  IPR009071 High mobility group box domain [PS50118] (1-42)
  IPR009071 High mobility group box domain [PS50118] (56-124)
  IPR009071 High mobility group box domain [SM00398] (1-43)
  IPR009071 High mobility group box domain [SM00398] (55-125)
  IPR017967 HMG box A DNA-binding domain, conserved site [PS00353] (4-15)
  IPR036910 High mobility group box domain superfamily [G3DSA:1.10.30.10] (1-42)
  IPR036910 High mobility group box domain superfamily [G3DSA:1.10.30.10] (43-136)
  IPR036910 High mobility group box domain superfamily [SSF47095] (1-41)
  IPR036910 High mobility group box domain superfamily [SSF47095] (44-125)
  IPR050342 High Mobility Group Box (HMGB) [PTHR48112] (1-160)

Mean predicted aligned error: 17.47 Å

pLDDT: mean 74.25, std 21.08, range [27.42, 94.56]

Radius of gyration: 25.62 Å; Cα contacts (8 Å, |Δi|>4): 48; chains: 1; bounding box: 69×47×58 Å

Foldseek 3Di:
DVVVVVVVVVCVVPDDPVVVVVVVVVVVVVVVVVVVVVVPDDDPPPPPPPPDPPQQDQFDALLVVQCVVCVVVVCVVPVPDAPVVSVVVSVVVVVPDDVVVSVVSRVVNVVSRVVSVVSNVVVVVVPPPDDDDDDPPPVCVVVCVVVVVVVVSVVVVVVVVVPD

Sequence (164 aa):
FAEFSKKCSERWKTMSGKEKSKFDEMAKADKVRYDREMKDYGPAKGGKKKKDPNAPKRPPSGFFLFCSEFRPKIKSTNPGISIGDVAKKLGEMWNNLSDSEKQPYNNKAAKLKEKYEKDVADYKSKGKFDGAKGPAKVARKKVEEEDEEDEEEEEEEEEEEEDE